Protein AF-A0A8T1GP66-F1 (afdb_monomer_lite)

Organism: NCBI:txid29920

pLDDT: mean 82.5, std 14.42, range [42.56, 94.69]

Secondary structure (DSSP, 8-state):
-TT-HHHHHHHTTTSHHHHHHHHHHHHHTT--HHHHHS-GGGS-HHHHHHHHHHHHHHHGGGT-TTSS--GGGGT--TT---TTPPPEEE-TTS-EEEHHHHHHHHHHHHHH-----------------HHHHHHHHHHHHHHHHHHHHHHHHHTT-

Foldseek 3Di:
DLPDPLLCVLLVSVDPNSVVVVVVLCVVLVHDPVLVPDDPVPHDPVCVVCVQVSCCVRVVVSVNNLVHDDPVLCDDDPVNCSDSDWDWDDPDPPDIDTPVRLVVVLVCLLPPNPPPPPDDDDDDDDDDPPVVVVVVVVVVVVVVNVVSNVVSVVVVD

Sequence (157 aa):
MLHSPYLFSRLKTWSETGIKRLHKLLAKMGVSLAQCKQSYTHMDMMLKRELRAKLLKYGSLYNLDEMVPSVDTDGKDRAGAKDGWGFVRSWGWRATLSAQDVGVVIGALLEVGKHIHMADAAQTSTQVTREVEEEIEFAAQGEEFVGRFWEAYDALE

Structure (mmCIF, N/CA/C/O backbone):
data_AF-A0A8T1GP66-F1
#
_entry.id   AF-A0A8T1GP66-F1
#
loop_
_atom_site.group_PDB
_atom_site.id
_atom_site.type_symbol
_atom_site.label_atom_id
_atom_site.label_alt_id
_atom_site.label_comp_id
_atom_site.label_asym_id
_atom_site.label_entity_id
_atom_site.label_seq_id
_atom_site.pdbx_PDB_ins_code
_atom_site.Cartn_x
_atom_site.Cartn_y
_atom_site.Cartn_z
_atom_site.occupancy
_atom_site.B_iso_or_equiv
_atom_site.auth_seq_id
_atom_site.auth_comp_id
_atom_site.auth_asym_id
_atom_site.auth_atom_id
_atom_site.pdbx_PDB_model_num
ATOM 1 N N . MET A 1 1 ? 2.249 5.009 -3.578 1.00 83.56 1 MET A N 1
ATOM 2 C CA . MET A 1 1 ? 3.667 5.251 -3.203 1.00 83.56 1 MET A CA 1
ATOM 3 C C . MET A 1 1 ? 3.865 6.525 -2.383 1.00 83.56 1 MET A C 1
ATOM 5 O O . MET A 1 1 ? 4.613 6.457 -1.422 1.00 83.56 1 MET A O 1
ATOM 9 N N . LEU A 1 2 ? 3.218 7.657 -2.703 1.00 88.62 2 LEU A N 1
ATOM 10 C CA . LEU A 1 2 ? 3.413 8.922 -1.965 1.00 88.62 2 LEU A CA 1
ATOM 11 C C . LEU A 1 2 ? 3.089 8.843 -0.463 1.00 88.62 2 LEU A C 1
ATOM 13 O O . LEU A 1 2 ? 3.784 9.466 0.330 1.00 88.62 2 LEU A O 1
ATOM 17 N N . HIS A 1 3 ? 2.086 8.046 -0.093 1.00 89.75 3 HIS A N 1
ATOM 18 C CA . HIS A 1 3 ? 1.606 7.903 1.288 1.00 89.75 3 HIS A CA 1
ATOM 19 C C . HIS A 1 3 ? 2.223 6.719 2.045 1.00 89.75 3 HIS A C 1
ATOM 21 O O . HIS A 1 3 ? 1.766 6.381 3.127 1.00 89.75 3 HIS A O 1
ATOM 27 N N . SER A 1 4 ? 3.234 6.051 1.483 1.00 90.38 4 SER A N 1
ATOM 28 C CA . SER A 1 4 ? 3.910 4.964 2.197 1.00 90.38 4 SER A CA 1
ATOM 29 C C . SER A 1 4 ? 4.931 5.553 3.179 1.00 90.38 4 SER A C 1
ATOM 31 O O . SER A 1 4 ? 5.845 6.245 2.715 1.00 90.38 4 SER A O 1
ATOM 33 N N . PRO A 1 5 ? 4.854 5.251 4.490 1.00 90.44 5 PRO A N 1
ATOM 34 C CA . PRO A 1 5 ? 5.820 5.750 5.475 1.00 90.44 5 PRO A CA 1
ATOM 35 C C . PRO A 1 5 ? 7.271 5.360 5.148 1.00 90.44 5 PRO A C 1
ATOM 37 O O . PRO A 1 5 ? 8.196 6.153 5.326 1.00 90.44 5 PRO A O 1
ATOM 40 N N . TYR A 1 6 ? 7.469 4.161 4.588 1.00 90.88 6 TYR A N 1
ATOM 41 C CA . TYR A 1 6 ? 8.782 3.666 4.168 1.00 90.88 6 TYR A CA 1
ATOM 42 C C . TYR A 1 6 ? 9.409 4.538 3.069 1.00 90.88 6 TYR A C 1
ATOM 44 O O . TYR A 1 6 ? 10.556 4.973 3.163 1.00 90.88 6 TYR A O 1
ATOM 52 N N . LEU A 1 7 ? 8.638 4.849 2.024 1.00 90.38 7 LEU A N 1
ATOM 53 C CA . LEU A 1 7 ? 9.118 5.681 0.918 1.00 90.38 7 LEU A CA 1
ATOM 54 C C . LEU A 1 7 ? 9.243 7.149 1.315 1.00 90.38 7 LEU A C 1
ATOM 56 O O . LEU A 1 7 ? 10.117 7.850 0.800 1.00 90.38 7 LEU A O 1
ATOM 60 N N . PHE A 1 8 ? 8.393 7.601 2.234 1.00 90.81 8 PHE A N 1
ATOM 61 C CA . PHE A 1 8 ? 8.391 8.969 2.724 1.00 90.81 8 PHE A CA 1
ATOM 62 C C . PHE A 1 8 ? 9.749 9.371 3.303 1.00 90.81 8 PHE A C 1
ATOM 64 O O . PHE A 1 8 ? 10.300 10.407 2.922 1.00 90.81 8 PHE A O 1
ATOM 71 N N . SER A 1 9 ? 10.334 8.520 4.148 1.00 89.62 9 SER A N 1
ATOM 72 C CA . SER A 1 9 ? 11.644 8.768 4.758 1.00 89.62 9 SER A CA 1
ATOM 73 C C . SER A 1 9 ? 12.801 8.599 3.762 1.00 89.62 9 SER A C 1
ATOM 75 O O . SER A 1 9 ? 13.671 9.469 3.670 1.00 89.62 9 SER A O 1
ATOM 77 N N . ARG A 1 10 ? 12.802 7.523 2.960 1.00 90.00 10 ARG A N 1
ATOM 78 C CA . ARG A 1 10 ? 13.913 7.175 2.049 1.00 90.00 10 ARG A CA 1
ATOM 79 C C . ARG A 1 10 ? 14.019 8.100 0.832 1.00 90.00 10 ARG A C 1
ATOM 81 O O . ARG A 1 10 ? 15.116 8.526 0.464 1.00 90.00 10 ARG A O 1
ATOM 88 N N . LEU A 1 11 ? 12.890 8.431 0.201 1.00 90.31 11 LEU A N 1
ATOM 89 C CA . LEU A 1 11 ? 12.844 9.293 -0.988 1.00 90.31 11 LEU A CA 1
ATOM 90 C C . LEU A 1 11 ? 12.587 10.768 -0.662 1.00 90.31 11 LEU A C 1
ATOM 92 O O . LEU A 1 11 ? 12.713 11.595 -1.565 1.00 90.31 11 LEU A O 1
ATOM 96 N N . LYS A 1 12 ? 12.276 11.105 0.598 1.00 91.31 12 LYS A N 1
ATOM 97 C CA . LYS A 1 12 ? 11.951 12.467 1.058 1.00 91.31 12 LYS A CA 1
ATOM 98 C C . LYS A 1 12 ? 10.776 13.078 0.288 1.00 91.31 12 LYS A C 1
ATOM 100 O O . LYS A 1 12 ? 10.859 14.212 -0.189 1.00 91.31 12 LYS A O 1
ATOM 105 N N . THR A 1 13 ? 9.684 12.325 0.137 1.00 91.44 13 THR A N 1
ATOM 106 C CA . THR A 1 13 ? 8.523 12.719 -0.690 1.00 91.44 13 THR A CA 1
ATOM 107 C C . THR A 1 13 ? 7.745 13.926 -0.158 1.00 91.44 13 THR A C 1
ATOM 109 O O . THR A 1 13 ? 6.915 14.457 -0.885 1.00 91.44 13 THR A O 1
ATOM 112 N N . TRP A 1 14 ? 8.041 14.407 1.052 1.00 91.50 14 TRP A N 1
ATOM 113 C CA . TRP A 1 14 ? 7.556 15.695 1.565 1.00 91.50 14 TRP A CA 1
ATOM 114 C C . TRP A 1 14 ? 8.169 16.911 0.855 1.00 91.50 14 TRP A C 1
ATOM 116 O O . TRP A 1 14 ? 7.640 18.012 0.950 1.00 91.50 14 TRP A O 1
ATOM 126 N N . SER A 1 15 ? 9.291 16.727 0.155 1.00 94.19 15 SER A N 1
ATOM 127 C CA . SER A 1 15 ? 9.968 17.782 -0.598 1.00 94.19 15 SER A CA 1
ATOM 128 C C . SER A 1 15 ? 9.702 17.646 -2.097 1.00 94.19 15 SER A C 1
ATOM 130 O O . SER A 1 15 ? 9.643 16.535 -2.634 1.00 94.19 15 SER A O 1
ATOM 132 N N . GLU A 1 16 ? 9.635 18.767 -2.819 1.00 94.31 16 GLU A N 1
ATOM 133 C CA . GLU A 1 16 ? 9.503 18.743 -4.282 1.00 94.31 16 GLU A CA 1
ATOM 134 C C . GLU A 1 16 ? 10.648 17.981 -4.965 1.00 94.31 16 GLU A C 1
ATOM 136 O O . GLU A 1 16 ? 10.456 17.319 -5.988 1.00 94.31 16 GLU A O 1
ATOM 141 N N . THR A 1 17 ? 11.857 18.059 -4.405 1.00 94.12 17 THR A N 1
ATOM 142 C CA . THR A 1 17 ? 13.034 17.350 -4.918 1.00 94.12 17 THR A CA 1
ATOM 143 C C . THR A 1 17 ? 12.879 15.837 -4.764 1.00 94.12 17 THR A C 1
ATOM 145 O O . THR A 1 17 ? 13.198 15.096 -5.699 1.00 94.12 17 THR A O 1
ATOM 148 N N . GLY A 1 18 ? 12.321 15.371 -3.643 1.00 92.50 18 GLY A N 1
ATOM 149 C CA . GLY A 1 18 ? 11.979 13.967 -3.421 1.00 92.50 18 GLY A CA 1
ATOM 150 C C . GLY A 1 18 ? 10.858 13.466 -4.331 1.00 92.50 18 GLY A C 1
ATOM 151 O O . GLY A 1 18 ? 10.978 12.390 -4.917 1.00 92.50 18 GLY A O 1
ATOM 152 N N . ILE A 1 19 ? 9.819 14.274 -4.564 1.00 92.62 19 ILE A N 1
ATOM 153 C CA . ILE A 1 19 ? 8.760 13.949 -5.537 1.00 92.62 19 ILE A CA 1
ATOM 154 C C . ILE A 1 19 ? 9.347 13.820 -6.951 1.00 92.62 19 ILE A C 1
ATOM 156 O O . ILE A 1 19 ? 9.095 12.834 -7.648 1.00 92.62 19 ILE A O 1
ATOM 160 N N . LYS A 1 20 ? 10.209 14.758 -7.369 1.00 93.81 20 LYS A N 1
ATOM 161 C CA . LYS A 1 20 ? 10.930 14.670 -8.653 1.00 93.81 20 LYS A CA 1
ATOM 162 C C . LYS A 1 20 ? 11.806 13.415 -8.722 1.00 93.81 20 LYS A C 1
ATOM 164 O O . LYS A 1 20 ? 11.905 12.798 -9.782 1.00 93.81 20 LYS A O 1
ATOM 169 N N . ARG A 1 21 ? 12.422 12.999 -7.610 1.00 92.44 21 ARG A N 1
ATOM 170 C CA . ARG A 1 21 ? 13.207 11.756 -7.526 1.00 92.44 21 ARG A CA 1
ATOM 171 C C . ARG A 1 21 ? 12.332 10.511 -7.705 1.00 92.44 21 ARG A C 1
ATOM 173 O O . ARG A 1 21 ? 12.737 9.615 -8.443 1.00 92.44 21 ARG A O 1
ATOM 180 N N . LEU A 1 22 ? 11.137 10.483 -7.113 1.00 92.19 22 LEU A N 1
ATOM 181 C CA . LEU A 1 22 ? 10.154 9.413 -7.318 1.00 92.19 22 LEU A CA 1
ATOM 182 C C . LEU A 1 22 ? 9.694 9.346 -8.782 1.00 92.19 22 LEU A C 1
ATOM 184 O O . LEU A 1 22 ? 9.683 8.268 -9.370 1.00 92.19 22 LEU A O 1
ATOM 188 N N . HIS A 1 23 ? 9.387 10.484 -9.410 1.00 93.25 23 HIS A N 1
ATOM 189 C CA . HIS A 1 23 ? 9.040 10.516 -10.836 1.00 93.25 23 HIS A CA 1
ATOM 190 C C . HIS A 1 23 ? 10.184 10.007 -11.725 1.00 93.25 23 HIS A C 1
ATOM 192 O O . HIS A 1 23 ? 9.932 9.266 -12.671 1.00 93.25 23 HIS A O 1
ATOM 198 N N . LYS A 1 24 ? 11.443 10.334 -11.399 1.00 93.38 24 LYS A N 1
ATOM 199 C CA . LYS A 1 24 ? 12.617 9.786 -12.102 1.00 93.38 24 LYS A CA 1
ATOM 200 C C . LYS A 1 24 ? 12.723 8.265 -11.958 1.00 93.38 24 LYS A C 1
ATOM 202 O O . LYS A 1 24 ? 13.031 7.601 -12.942 1.00 93.38 24 LYS A O 1
ATOM 207 N N . LEU A 1 25 ? 12.459 7.716 -10.769 1.00 92.38 25 LEU A N 1
ATOM 208 C CA . LEU A 1 25 ? 12.429 6.265 -10.550 1.00 92.38 25 LEU A CA 1
ATOM 209 C C . LEU A 1 25 ? 11.350 5.604 -11.424 1.00 92.38 25 LEU A C 1
ATOM 211 O O . LEU A 1 25 ? 11.647 4.660 -12.151 1.00 92.38 25 LEU A O 1
ATOM 215 N N . LEU A 1 26 ? 10.122 6.133 -11.404 1.00 91.69 26 LEU A N 1
ATOM 216 C CA . LEU A 1 26 ? 9.000 5.624 -12.207 1.00 91.69 26 LEU A CA 1
ATOM 217 C C . LEU A 1 26 ? 9.300 5.681 -13.712 1.00 91.69 26 LEU A C 1
ATOM 219 O O . LEU A 1 26 ? 9.085 4.698 -14.422 1.00 91.69 26 LEU A O 1
ATOM 223 N N . ALA A 1 27 ? 9.888 6.785 -14.177 1.00 92.62 27 ALA A N 1
ATOM 224 C CA . ALA A 1 27 ? 10.325 6.934 -15.561 1.00 92.62 27 ALA A CA 1
ATOM 225 C C . ALA A 1 27 ? 11.410 5.910 -15.935 1.00 92.62 27 ALA A C 1
ATOM 227 O O . ALA A 1 27 ? 11.341 5.304 -17.001 1.00 92.62 27 ALA A O 1
ATOM 228 N N . LYS A 1 28 ? 12.378 5.656 -15.045 1.00 92.56 28 LYS A N 1
ATOM 229 C CA . LYS A 1 28 ? 13.447 4.670 -15.272 1.00 92.56 28 LYS A CA 1
ATOM 230 C C . LYS A 1 28 ? 12.927 3.230 -15.341 1.00 92.56 28 LYS A C 1
ATOM 232 O O . LYS A 1 28 ? 13.497 2.414 -16.057 1.00 92.56 28 LYS A O 1
ATOM 237 N N . MET A 1 29 ? 11.834 2.934 -14.641 1.00 92.00 29 MET A N 1
ATOM 238 C CA . MET A 1 29 ? 11.128 1.651 -14.733 1.00 92.00 29 MET A CA 1
ATOM 239 C C . MET A 1 29 ? 10.279 1.512 -16.010 1.00 92.00 29 MET A C 1
ATOM 241 O O . MET A 1 29 ? 9.752 0.431 -16.273 1.00 92.00 29 MET A O 1
ATOM 245 N N . GLY A 1 30 ? 10.136 2.578 -16.804 1.00 90.00 30 GLY A N 1
ATOM 246 C CA . GLY A 1 30 ? 9.292 2.591 -17.998 1.00 90.00 30 GLY A CA 1
ATOM 247 C C . GLY A 1 30 ? 7.799 2.703 -17.686 1.00 90.00 30 GLY A C 1
ATOM 248 O O . GLY A 1 30 ? 6.976 2.267 -18.485 1.00 90.00 30 GLY A O 1
ATOM 249 N N . VAL A 1 31 ? 7.435 3.249 -16.520 1.00 90.44 31 VAL A N 1
ATOM 250 C CA . VAL A 1 31 ? 6.034 3.470 -16.143 1.00 90.44 31 VAL A CA 1
ATOM 251 C C . VAL A 1 31 ? 5.618 4.884 -16.534 1.00 90.44 31 VAL A C 1
ATOM 253 O O . VAL A 1 31 ? 6.251 5.861 -16.127 1.00 90.44 31 VAL A O 1
ATOM 256 N N . SER A 1 32 ? 4.548 5.009 -17.322 1.00 90.00 32 SER A N 1
ATOM 257 C CA . SER A 1 32 ? 4.043 6.320 -17.730 1.00 90.00 32 SER A CA 1
ATOM 258 C C . SER A 1 32 ? 3.416 7.061 -16.547 1.00 90.00 32 SER A C 1
ATOM 260 O O . SER A 1 32 ? 2.737 6.475 -15.702 1.00 90.00 32 SER A O 1
ATOM 262 N N . LEU A 1 33 ? 3.597 8.383 -16.498 1.00 88.00 33 LEU A N 1
ATOM 263 C CA . LEU A 1 33 ? 3.049 9.197 -15.411 1.00 88.00 33 LEU A CA 1
ATOM 264 C C . LEU A 1 33 ? 1.511 9.176 -15.383 1.00 88.00 33 LEU A C 1
ATOM 266 O O . LEU A 1 33 ? 0.920 9.271 -14.311 1.00 88.00 33 LEU A O 1
ATOM 270 N N . ALA A 1 34 ? 0.871 9.025 -16.547 1.00 90.44 34 ALA A N 1
ATOM 271 C CA . ALA A 1 34 ? -0.578 8.875 -16.649 1.00 90.44 34 ALA A CA 1
ATOM 272 C C . ALA A 1 34 ? -1.058 7.597 -15.943 1.00 90.44 34 ALA A C 1
ATOM 274 O O . ALA A 1 34 ? -1.984 7.657 -15.139 1.00 90.44 34 ALA A O 1
ATOM 275 N N . GLN A 1 35 ? -0.370 6.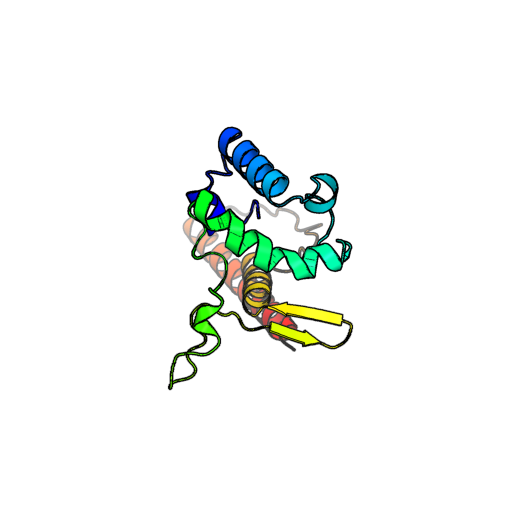470 -16.163 1.00 89.19 35 GLN A N 1
ATOM 276 C CA . GLN A 1 35 ? -0.669 5.204 -15.488 1.00 89.19 35 GLN A CA 1
ATOM 277 C C . GLN A 1 35 ? -0.393 5.284 -13.979 1.00 89.19 35 GLN A C 1
ATOM 279 O O . GLN A 1 35 ? -1.170 4.756 -13.192 1.00 89.19 35 GLN A O 1
ATOM 284 N N . CYS A 1 36 ? 0.648 6.005 -13.545 1.00 88.56 36 CYS A N 1
ATOM 285 C CA . CYS A 1 36 ? 0.931 6.215 -12.117 1.00 88.56 36 CYS A CA 1
ATOM 286 C C . CYS A 1 36 ? -0.180 6.961 -11.359 1.00 88.56 36 CYS A C 1
ATOM 288 O O . CYS A 1 36 ? -0.262 6.838 -10.139 1.00 88.56 36 CYS A O 1
ATOM 290 N N . LYS A 1 37 ? -0.986 7.770 -12.059 1.00 90.12 37 LYS A N 1
ATOM 291 C CA . LYS A 1 37 ? -2.109 8.528 -11.481 1.00 90.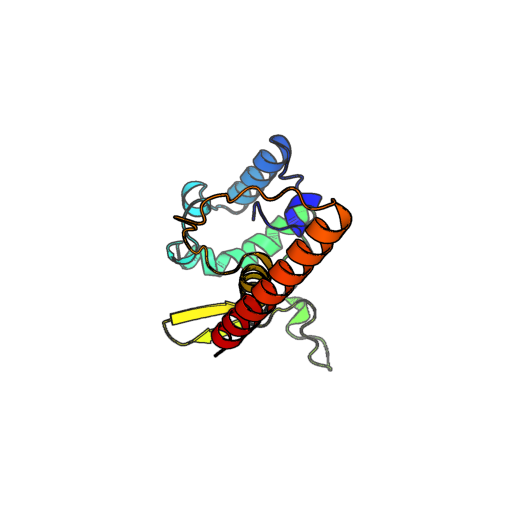12 37 LYS A CA 1
ATOM 292 C C . LYS A 1 37 ? -3.448 7.797 -11.599 1.00 90.12 37 LYS A C 1
ATOM 294 O O . LYS A 1 37 ? -4.430 8.240 -11.012 1.00 90.12 37 LYS A O 1
ATOM 299 N N . GLN A 1 38 ? -3.504 6.712 -12.368 1.00 92.81 38 GLN A N 1
ATOM 300 C CA . GLN A 1 38 ? -4.710 5.917 -12.541 1.00 92.81 38 GLN A CA 1
ATOM 301 C C . GLN A 1 38 ? -4.942 5.021 -11.318 1.00 92.81 38 GLN A C 1
ATOM 303 O O . GLN A 1 38 ? -3.993 4.587 -10.663 1.00 92.81 38 GLN A O 1
ATOM 308 N N . SER A 1 39 ? -6.209 4.707 -11.027 1.00 91.06 39 SER A N 1
ATOM 309 C CA . SER A 1 39 ? -6.531 3.676 -10.036 1.00 91.06 39 SER A CA 1
ATOM 310 C C . SER A 1 39 ? -5.847 2.358 -10.400 1.00 91.06 39 SER A C 1
ATOM 312 O O . SER A 1 39 ? -5.908 1.920 -11.554 1.00 91.06 39 SER A O 1
ATOM 314 N N . TYR A 1 40 ? -5.252 1.699 -9.401 1.00 90.00 40 TYR A N 1
ATOM 315 C CA . TYR A 1 40 ? -4.564 0.425 -9.590 1.00 90.00 40 TYR A CA 1
ATOM 316 C C . TYR A 1 40 ? -5.483 -0.622 -10.227 1.00 90.00 40 TYR A C 1
ATOM 318 O O . TYR A 1 40 ? -5.020 -1.395 -11.053 1.00 90.00 40 TYR A O 1
ATOM 326 N N . THR A 1 41 ? -6.791 -0.621 -9.948 1.00 90.06 41 THR A N 1
ATOM 327 C CA . THR A 1 41 ? -7.745 -1.559 -10.573 1.00 90.06 41 THR A CA 1
ATOM 328 C C . THR A 1 41 ? -7.743 -1.457 -12.097 1.00 90.06 41 THR A C 1
ATOM 330 O O . THR A 1 41 ? -7.692 -2.483 -12.772 1.00 90.06 41 THR A O 1
ATOM 333 N N . HIS A 1 42 ? -7.679 -0.239 -12.632 1.00 90.50 42 HIS A N 1
ATOM 334 C CA . HIS A 1 42 ? -7.765 0.052 -14.063 1.00 90.50 42 HIS A CA 1
ATOM 335 C C . HIS A 1 42 ? -6.401 0.150 -14.769 1.00 90.50 42 HIS A C 1
ATOM 337 O O . HIS A 1 42 ? -6.358 0.369 -15.977 1.00 90.50 42 HIS A O 1
ATOM 343 N N . MET A 1 43 ? -5.296 0.008 -14.033 1.00 91.94 43 MET A N 1
ATOM 344 C CA . MET A 1 43 ? -3.946 0.002 -14.601 1.00 91.94 43 MET A CA 1
ATOM 345 C C . MET A 1 43 ? -3.736 -1.222 -15.508 1.00 91.94 43 MET A C 1
ATOM 347 O O . MET A 1 43 ? -4.301 -2.291 -15.251 1.00 91.94 43 MET A O 1
ATOM 351 N N . ASP A 1 44 ? -2.890 -1.083 -16.530 1.00 91.94 44 ASP A N 1
ATOM 352 C CA . ASP A 1 44 ? -2.548 -2.177 -17.447 1.00 91.94 44 ASP A CA 1
ATOM 353 C C . ASP A 1 44 ? -2.050 -3.432 -16.699 1.00 91.94 44 ASP A C 1
ATOM 355 O O . ASP A 1 44 ? -1.198 -3.376 -15.807 1.00 91.94 44 ASP A O 1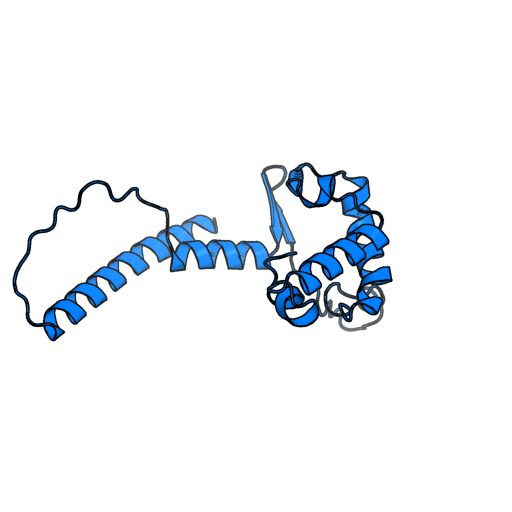
ATOM 359 N N . MET A 1 45 ? -2.588 -4.592 -17.076 1.00 91.50 45 MET A N 1
ATOM 360 C CA . MET A 1 45 ? -2.271 -5.885 -16.478 1.00 91.50 45 MET A CA 1
ATOM 361 C C . MET A 1 45 ? -0.813 -6.291 -16.707 1.00 91.50 45 MET A C 1
ATOM 363 O O . MET A 1 45 ? -0.188 -6.848 -15.802 1.00 91.50 45 MET A O 1
ATOM 367 N N . MET A 1 46 ? -0.255 -6.006 -17.888 1.00 92.06 46 MET A N 1
ATOM 368 C CA . MET A 1 46 ? 1.149 -6.323 -18.178 1.00 92.06 46 MET A CA 1
ATOM 369 C C . MET A 1 46 ? 2.077 -5.544 -17.249 1.00 92.06 46 MET A C 1
ATOM 371 O O . MET A 1 46 ? 2.981 -6.109 -16.632 1.00 92.06 46 MET A O 1
ATOM 375 N N . LEU A 1 47 ? 1.770 -4.264 -17.040 1.00 91.00 47 LEU A N 1
ATOM 376 C CA . LEU A 1 47 ? 2.488 -3.422 -16.098 1.00 91.00 47 LEU A CA 1
ATOM 377 C C . LEU A 1 47 ? 2.404 -3.952 -14.658 1.00 91.00 47 LEU A C 1
ATOM 379 O O . LEU A 1 47 ? 3.432 -4.006 -13.987 1.00 91.00 47 LEU A O 1
ATOM 383 N N . LYS A 1 48 ? 1.229 -4.396 -14.188 1.00 91.31 48 LYS A N 1
ATOM 384 C CA . LYS A 1 48 ? 1.087 -4.991 -12.842 1.00 91.31 48 LYS A CA 1
ATOM 385 C C . LYS A 1 48 ? 1.958 -6.231 -12.658 1.00 91.31 48 LYS A C 1
ATOM 387 O O . LYS A 1 48 ? 2.597 -6.371 -11.618 1.00 91.31 48 LYS A O 1
ATOM 392 N N . ARG A 1 49 ? 2.000 -7.109 -13.666 1.00 91.62 49 ARG A N 1
ATOM 393 C CA . ARG A 1 49 ? 2.801 -8.345 -13.641 1.00 91.62 49 ARG A CA 1
ATOM 394 C C . ARG A 1 49 ? 4.299 -8.053 -13.585 1.00 91.62 49 ARG A C 1
ATOM 396 O O . ARG A 1 49 ? 5.027 -8.696 -12.837 1.00 91.62 49 ARG A O 1
ATOM 403 N N . GLU A 1 50 ? 4.757 -7.056 -14.335 1.00 92.31 50 GLU A N 1
ATOM 404 C CA . GLU A 1 50 ? 6.175 -6.689 -14.406 1.00 92.31 50 GLU A CA 1
ATOM 405 C C . GLU A 1 50 ? 6.643 -5.762 -13.276 1.00 92.31 50 GLU A C 1
ATOM 407 O O . GLU A 1 50 ? 7.850 -5.631 -13.049 1.00 92.31 50 GLU A O 1
ATOM 412 N N . LEU A 1 51 ? 5.720 -5.102 -12.568 1.00 90.44 51 LEU A N 1
ATOM 413 C CA . LEU A 1 51 ? 6.038 -4.073 -11.575 1.00 90.44 51 LEU A CA 1
ATOM 414 C C . LEU A 1 51 ? 7.005 -4.585 -10.501 1.00 90.44 51 LEU A C 1
ATOM 416 O O . LEU A 1 51 ? 7.953 -3.882 -10.154 1.00 90.44 51 LEU A O 1
ATOM 420 N N . ARG A 1 52 ? 6.811 -5.820 -10.018 1.00 89.56 52 ARG A N 1
ATOM 421 C CA . ARG A 1 52 ? 7.691 -6.436 -9.014 1.00 89.56 52 ARG A CA 1
ATOM 422 C C . ARG A 1 52 ? 9.129 -6.557 -9.517 1.00 89.56 52 ARG A C 1
ATOM 424 O O . ARG A 1 52 ? 10.057 -6.125 -8.841 1.00 89.56 52 ARG A O 1
ATOM 431 N N . ALA A 1 53 ? 9.310 -7.123 -10.709 1.00 90.12 53 ALA A N 1
ATOM 432 C CA . ALA A 1 53 ? 10.630 -7.318 -11.302 1.00 90.12 53 ALA A CA 1
ATOM 433 C C . ALA A 1 53 ? 11.329 -5.974 -11.563 1.00 90.12 53 ALA A C 1
ATOM 435 O O . ALA A 1 53 ? 12.524 -5.826 -11.303 1.00 90.12 53 ALA A O 1
ATOM 436 N N . LYS A 1 54 ? 10.574 -4.966 -12.015 1.00 91.25 54 LYS A N 1
ATOM 437 C CA . LYS A 1 54 ? 11.074 -3.597 -12.202 1.00 91.25 54 LYS A CA 1
ATOM 438 C C . LYS A 1 54 ? 11.498 -2.962 -10.873 1.00 91.25 54 LYS A C 1
ATOM 440 O O . LYS A 1 54 ? 12.585 -2.393 -10.808 1.00 91.25 54 LYS A O 1
ATOM 445 N N . LEU A 1 55 ? 10.702 -3.100 -9.813 1.00 89.69 55 LEU A N 1
ATOM 446 C CA . LEU A 1 55 ? 11.050 -2.579 -8.488 1.00 89.69 55 LEU A CA 1
ATOM 447 C C . LEU A 1 55 ? 12.294 -3.253 -7.907 1.00 89.69 55 LEU A C 1
ATOM 449 O O . LEU A 1 55 ? 13.165 -2.546 -7.420 1.00 89.69 55 LEU A O 1
ATOM 453 N N . LEU A 1 56 ? 12.441 -4.574 -8.029 1.00 90.00 56 LEU A N 1
ATOM 454 C CA . LEU A 1 56 ? 13.658 -5.271 -7.590 1.00 90.00 56 LEU A CA 1
ATOM 455 C C . LEU A 1 56 ? 14.898 -4.818 -8.378 1.00 90.00 56 LEU A C 1
ATOM 457 O O . LEU A 1 56 ? 15.961 -4.601 -7.807 1.00 90.00 56 LEU A O 1
ATOM 461 N N . LYS A 1 57 ? 14.760 -4.616 -9.694 1.00 90.75 57 LYS A N 1
ATOM 462 C CA . LYS A 1 57 ? 15.871 -4.197 -10.561 1.00 90.75 57 LYS A CA 1
ATOM 463 C C . LYS A 1 57 ? 16.329 -2.758 -10.309 1.00 90.75 57 LYS A C 1
ATOM 465 O O . LYS A 1 57 ? 17.523 -2.478 -10.373 1.00 90.75 57 LYS A O 1
ATOM 470 N N . TYR A 1 58 ? 15.392 -1.831 -10.115 1.00 91.06 58 TYR A N 1
ATOM 471 C CA . TYR A 1 58 ? 15.690 -0.396 -10.033 1.00 91.06 58 TYR A CA 1
ATOM 472 C C . TYR A 1 58 ? 15.630 0.171 -8.610 1.00 91.06 58 TYR A C 1
ATOM 474 O O . TYR A 1 58 ? 16.145 1.266 -8.390 1.00 91.06 58 TYR A O 1
ATOM 482 N N . GLY A 1 59 ? 15.031 -0.544 -7.655 1.00 87.50 59 GLY A N 1
ATOM 483 C CA . GLY A 1 59 ? 14.873 -0.119 -6.263 1.00 87.50 59 GLY A CA 1
ATOM 484 C C . GLY A 1 59 ? 16.202 0.046 -5.530 1.00 87.50 59 GLY A C 1
ATOM 485 O O . GLY A 1 59 ? 16.370 1.028 -4.806 1.00 87.50 59 GLY A O 1
ATOM 486 N N . SER A 1 60 ? 17.179 -0.817 -5.813 1.00 87.06 60 SER A N 1
ATOM 487 C CA . SER A 1 60 ? 18.527 -0.755 -5.228 1.00 87.06 60 SER A CA 1
ATOM 488 C C . SER A 1 60 ? 19.251 0.560 -5.502 1.00 87.06 60 SER A C 1
ATOM 490 O O . SER A 1 60 ? 19.885 1.137 -4.625 1.00 87.06 60 SER A O 1
ATOM 492 N N . LEU A 1 61 ? 19.052 1.144 -6.687 1.00 89.12 61 LEU A N 1
ATOM 493 C CA . LEU A 1 61 ? 19.622 2.449 -7.049 1.00 89.12 61 LEU A CA 1
ATOM 494 C C . LEU A 1 61 ? 19.086 3.609 -6.195 1.00 89.12 61 LEU A C 1
ATOM 496 O O . LEU A 1 61 ? 19.642 4.709 -6.202 1.00 89.12 61 LEU A O 1
ATOM 500 N N . TYR A 1 62 ? 17.966 3.393 -5.511 1.00 89.69 62 TYR A N 1
ATOM 501 C CA . TYR A 1 62 ? 17.297 4.377 -4.672 1.00 89.69 62 TYR A CA 1
ATOM 502 C C . TYR A 1 62 ? 17.273 3.959 -3.195 1.00 89.69 62 TYR A C 1
ATOM 504 O O . TYR A 1 62 ? 16.591 4.624 -2.415 1.00 89.69 62 TYR A O 1
ATOM 512 N N . ASN A 1 63 ? 18.046 2.933 -2.808 1.00 88.50 63 ASN A N 1
ATOM 513 C CA . ASN A 1 63 ? 18.077 2.346 -1.462 1.00 88.50 63 ASN A CA 1
ATOM 514 C C . ASN A 1 63 ? 16.688 1.865 -1.001 1.00 88.50 63 ASN A C 1
ATOM 516 O O . ASN A 1 63 ? 16.262 2.156 0.118 1.00 88.50 63 ASN A O 1
ATOM 520 N N . LEU A 1 64 ? 15.954 1.204 -1.901 1.00 89.12 64 LEU A N 1
ATOM 521 C CA . LEU A 1 64 ? 14.618 0.642 -1.662 1.00 89.12 64 LEU A CA 1
ATOM 522 C C . LEU A 1 64 ? 14.642 -0.895 -1.627 1.00 89.12 64 LEU A C 1
ATOM 524 O O . LEU A 1 64 ? 13.667 -1.532 -2.019 1.00 89.12 64 LEU A O 1
ATOM 528 N N . ASP A 1 65 ? 15.759 -1.484 -1.201 1.00 84.31 65 ASP A N 1
ATOM 529 C CA . ASP A 1 65 ? 16.003 -2.933 -1.255 1.00 84.31 65 ASP A CA 1
ATOM 530 C C . ASP A 1 65 ? 15.023 -3.747 -0.399 1.00 84.31 65 ASP A C 1
ATOM 532 O O . ASP A 1 65 ? 14.680 -4.870 -0.749 1.00 84.31 65 ASP A O 1
ATOM 536 N N . GLU A 1 66 ? 14.507 -3.161 0.683 1.00 84.19 66 GLU A N 1
ATOM 537 C CA . GLU A 1 66 ? 13.580 -3.832 1.607 1.00 84.19 66 GLU A CA 1
ATOM 538 C C . GLU A 1 66 ? 12.109 -3.694 1.169 1.00 84.19 66 GLU A C 1
ATOM 540 O O . GLU A 1 66 ? 11.214 -4.209 1.831 1.00 84.19 66 GLU A O 1
ATOM 545 N N . MET A 1 67 ? 11.822 -2.982 0.069 1.00 84.94 67 MET A N 1
ATOM 546 C CA . MET A 1 67 ? 10.441 -2.720 -0.360 1.00 84.94 67 MET A CA 1
ATOM 547 C C . MET A 1 67 ? 9.735 -3.980 -0.879 1.00 84.94 67 MET A C 1
ATOM 549 O O . MET A 1 67 ? 8.516 -4.103 -0.769 1.00 84.94 67 MET A O 1
ATOM 553 N N . VAL A 1 68 ? 10.481 -4.882 -1.515 1.00 86.44 68 VAL A N 1
ATOM 554 C CA . VAL A 1 68 ? 9.944 -6.087 -2.147 1.00 86.44 68 VAL A CA 1
ATOM 555 C C . VAL A 1 68 ? 10.812 -7.266 -1.722 1.00 86.44 68 VAL A C 1
ATOM 557 O O . VAL A 1 68 ? 12.021 -7.203 -1.940 1.00 86.44 68 VAL A O 1
ATOM 560 N N . PRO A 1 69 ? 10.227 -8.359 -1.199 1.00 83.56 69 PRO A N 1
ATOM 561 C CA . PRO A 1 69 ? 10.988 -9.553 -0.855 1.00 83.56 69 PRO A CA 1
ATOM 562 C C . PRO A 1 69 ? 11.798 -10.062 -2.047 1.00 83.56 69 PRO A C 1
ATOM 564 O O . PRO A 1 69 ? 11.272 -10.185 -3.168 1.00 83.56 69 PRO A O 1
ATOM 567 N N . SER A 1 70 ? 13.076 -10.351 -1.804 1.00 75.50 70 SER A N 1
ATOM 568 C CA . SER A 1 70 ? 13.991 -10.863 -2.821 1.00 75.50 70 SER A CA 1
ATOM 569 C C . SER A 1 70 ? 13.550 -12.249 -3.295 1.00 75.50 70 SER A C 1
ATOM 571 O O . SER A 1 70 ? 12.936 -13.016 -2.557 1.00 75.50 70 SER A O 1
ATOM 573 N N . VAL A 1 71 ? 13.861 -12.581 -4.548 1.00 67.31 71 VAL A N 1
ATOM 574 C CA . VAL A 1 71 ? 13.490 -13.874 -5.155 1.00 67.31 71 VAL A CA 1
ATOM 575 C C . VAL A 1 71 ? 14.160 -15.051 -4.429 1.00 67.31 71 VAL A C 1
ATOM 577 O O . VAL A 1 71 ? 13.615 -16.148 -4.396 1.00 67.31 71 VAL A O 1
ATOM 580 N N . ASP A 1 72 ? 15.299 -14.819 -3.774 1.00 61.78 72 ASP A N 1
ATOM 581 C CA . ASP A 1 72 ? 16.062 -15.859 -3.074 1.00 61.78 72 ASP A CA 1
ATOM 582 C C . ASP A 1 72 ? 15.383 -16.371 -1.788 1.00 61.78 72 ASP A C 1
ATOM 584 O O . ASP A 1 72 ? 15.687 -17.476 -1.337 1.00 61.78 72 ASP A O 1
ATOM 588 N N . THR A 1 73 ? 14.421 -15.619 -1.235 1.00 58.75 73 THR A N 1
ATOM 589 C CA . THR A 1 73 ? 13.582 -16.076 -0.104 1.00 58.75 73 THR A CA 1
ATOM 590 C C . THR A 1 73 ? 12.581 -17.168 -0.494 1.00 58.75 73 THR A C 1
ATOM 592 O O . THR A 1 73 ? 11.992 -17.800 0.378 1.00 58.75 73 THR A O 1
ATOM 595 N N . ASP A 1 74 ? 12.388 -17.431 -1.791 1.00 56.44 74 ASP A N 1
ATOM 596 C CA . ASP A 1 74 ? 11.326 -18.319 -2.281 1.00 56.44 74 ASP A CA 1
ATOM 597 C C . ASP A 1 74 ? 11.724 -19.814 -2.294 1.00 56.44 74 ASP A C 1
ATOM 599 O O . ASP A 1 74 ? 10.885 -20.662 -2.593 1.00 56.44 74 ASP A O 1
ATOM 603 N N . GLY A 1 75 ? 12.977 -20.186 -1.971 1.00 53.56 75 GLY A N 1
ATOM 604 C CA . GLY A 1 75 ? 13.398 -21.584 -2.176 1.00 53.56 75 GLY A CA 1
ATOM 605 C C . GLY A 1 75 ? 14.647 -22.137 -1.487 1.00 53.56 75 GLY A C 1
ATOM 606 O O . GLY A 1 75 ? 15.027 -23.259 -1.823 1.00 53.56 75 GLY A O 1
ATOM 607 N N . LYS A 1 76 ? 15.309 -21.429 -0.559 1.00 52.53 76 LYS A N 1
ATOM 608 C CA . LYS A 1 76 ? 16.571 -21.933 0.035 1.00 52.53 76 LYS A CA 1
ATOM 609 C C . LYS A 1 76 ? 16.517 -22.343 1.505 1.00 52.53 76 LYS A C 1
ATOM 611 O O . LYS A 1 76 ? 17.354 -23.144 1.925 1.00 52.53 76 LYS A O 1
ATOM 616 N N . ASP A 1 77 ? 15.520 -21.894 2.258 1.00 54.06 77 ASP A N 1
ATOM 617 C CA . ASP A 1 77 ? 15.458 -22.197 3.684 1.00 54.06 77 ASP A CA 1
ATOM 618 C C . ASP A 1 77 ? 14.673 -23.480 3.952 1.00 54.06 77 ASP A C 1
ATOM 620 O O . ASP A 1 77 ? 13.471 -23.581 3.703 1.00 54.06 77 ASP A O 1
ATOM 624 N N . ARG A 1 78 ? 15.363 -24.458 4.550 1.00 52.56 78 ARG A N 1
ATOM 625 C CA . ARG A 1 78 ? 14.820 -25.746 5.027 1.00 52.56 78 ARG A CA 1
ATOM 626 C C . ARG A 1 78 ? 13.694 -25.613 6.073 1.00 52.56 78 ARG A C 1
ATOM 628 O O . ARG A 1 78 ? 13.182 -26.631 6.523 1.00 52.56 78 ARG A O 1
ATOM 635 N N . ALA A 1 79 ? 13.306 -24.391 6.442 1.00 53.47 79 ALA A N 1
ATOM 636 C CA . ALA A 1 79 ? 12.250 -24.074 7.401 1.00 53.47 79 ALA A CA 1
ATOM 637 C C . ALA A 1 79 ? 11.081 -23.254 6.809 1.00 53.47 79 ALA A C 1
ATOM 639 O O . ALA A 1 79 ? 10.187 -22.869 7.555 1.00 53.47 79 ALA A O 1
ATOM 640 N N . GLY A 1 80 ? 11.053 -22.980 5.496 1.00 54.62 80 GLY A N 1
ATOM 641 C CA . GLY A 1 80 ? 9.890 -22.350 4.850 1.00 54.62 80 GLY A CA 1
ATOM 642 C C . GLY A 1 80 ? 9.551 -20.936 5.343 1.00 54.62 80 GLY A C 1
ATOM 643 O O . GLY A 1 80 ? 8.421 -20.481 5.155 1.00 54.62 80 GLY A O 1
ATOM 644 N N . ALA A 1 81 ? 10.499 -20.239 5.973 1.00 57.34 81 ALA A N 1
ATOM 645 C CA . ALA A 1 81 ? 10.306 -18.869 6.420 1.00 57.34 81 ALA A CA 1
ATOM 646 C C . ALA A 1 81 ? 10.269 -17.945 5.194 1.00 57.34 81 ALA A C 1
ATOM 648 O O . ALA A 1 81 ? 11.301 -17.507 4.696 1.00 57.34 81 ALA A O 1
ATOM 649 N N . LYS A 1 82 ? 9.065 -17.659 4.687 1.00 68.44 82 LYS A N 1
ATOM 650 C CA . LYS A 1 82 ? 8.811 -16.591 3.709 1.00 68.44 82 LYS A CA 1
ATOM 651 C C . LYS A 1 82 ? 8.951 -15.227 4.385 1.00 68.44 82 LYS A C 1
ATOM 653 O O . LYS A 1 82 ? 7.992 -14.460 4.462 1.00 68.44 82 LYS A O 1
ATOM 658 N N . ASP A 1 83 ? 10.129 -14.962 4.932 1.00 68.88 83 ASP A N 1
ATOM 659 C CA . ASP A 1 83 ? 10.382 -13.744 5.681 1.00 68.88 83 ASP A CA 1
ATOM 660 C C . ASP A 1 83 ? 10.238 -12.523 4.756 1.00 68.88 83 ASP A C 1
ATOM 662 O O . ASP A 1 83 ? 10.623 -12.550 3.583 1.00 68.88 83 ASP A O 1
ATOM 666 N N . GLY A 1 84 ? 9.570 -11.485 5.251 1.00 74.75 84 GLY A N 1
ATOM 667 C CA . GLY A 1 84 ? 9.191 -10.296 4.480 1.00 74.75 84 GLY A CA 1
ATOM 668 C C . GLY A 1 84 ? 7.979 -10.441 3.544 1.00 74.75 84 GLY A C 1
ATOM 669 O O . GLY A 1 84 ? 7.533 -9.437 2.985 1.00 74.75 84 GLY A O 1
ATOM 670 N N . TRP A 1 85 ? 7.399 -11.633 3.362 1.00 83.75 85 TRP A N 1
ATOM 671 C CA . TRP A 1 85 ? 6.190 -11.782 2.545 1.00 83.75 85 TRP A CA 1
ATOM 672 C C . TRP A 1 85 ? 4.917 -11.463 3.328 1.00 83.75 85 TRP A C 1
ATOM 674 O O . TRP A 1 85 ? 4.712 -11.913 4.452 1.00 83.75 85 TRP A O 1
ATOM 684 N N . GLY A 1 86 ? 4.019 -10.717 2.686 1.00 86.75 86 GLY A N 1
ATOM 685 C CA . GLY A 1 86 ? 2.676 -10.467 3.198 1.00 86.75 86 GLY A CA 1
ATOM 686 C C . GLY A 1 86 ? 1.689 -11.577 2.836 1.00 86.75 86 GLY A C 1
ATOM 687 O O . GLY A 1 86 ? 1.878 -12.326 1.875 1.00 86.75 86 GLY A O 1
ATOM 688 N N . PHE A 1 87 ? 0.584 -11.628 3.577 1.00 90.50 87 PHE A N 1
ATOM 689 C CA . PHE A 1 87 ? -0.555 -12.488 3.266 1.00 90.50 87 PHE A CA 1
ATOM 690 C C . PHE A 1 87 ? -1.581 -11.730 2.432 1.00 90.50 87 PHE A C 1
ATOM 692 O O . PHE A 1 87 ? -1.840 -10.550 2.666 1.00 90.50 87 PHE A O 1
ATOM 699 N N . VAL A 1 88 ? -2.178 -12.419 1.465 1.00 93.25 88 VAL A N 1
ATOM 700 C CA . VAL A 1 88 ? -3.227 -11.878 0.600 1.00 93.25 88 VAL A CA 1
ATOM 701 C C . VAL A 1 88 ? -4.362 -12.887 0.541 1.00 93.25 88 VAL A C 1
ATOM 703 O O . VAL A 1 88 ? -4.123 -14.076 0.328 1.00 93.25 88 VAL A O 1
ATOM 706 N N . ARG A 1 89 ? -5.600 -12.416 0.699 1.00 93.81 89 ARG A N 1
ATOM 707 C CA . ARG A 1 89 ? -6.811 -13.226 0.533 1.00 93.81 89 ARG A CA 1
ATOM 708 C C . ARG A 1 89 ? -7.634 -12.664 -0.625 1.00 93.81 89 ARG A C 1
ATOM 710 O O . ARG A 1 89 ? -7.738 -11.453 -0.807 1.00 93.81 89 ARG A O 1
ATOM 717 N N . SER A 1 90 ? -8.187 -13.560 -1.441 1.00 93.88 90 SER A N 1
ATOM 718 C CA . SER A 1 90 ? -9.071 -13.207 -2.557 1.00 93.88 90 SER A CA 1
ATOM 719 C C . SER A 1 90 ? -10.493 -13.670 -2.262 1.00 93.88 90 SER A C 1
ATOM 721 O O . SER A 1 90 ? -10.711 -14.840 -1.959 1.00 93.88 90 SER A O 1
ATOM 723 N N . TRP A 1 91 ? -11.461 -12.766 -2.391 1.00 90.94 91 TRP A N 1
ATOM 724 C CA . TRP A 1 91 ? -12.896 -13.027 -2.243 1.00 90.94 91 TRP A CA 1
ATOM 725 C C . TRP A 1 91 ? -13.550 -13.145 -3.625 1.00 90.94 91 TRP A C 1
ATOM 727 O O . TRP A 1 91 ? -14.444 -12.378 -3.992 1.00 90.94 91 TRP A O 1
ATOM 737 N N . GLY A 1 92 ? -13.050 -14.086 -4.430 1.00 92.31 92 GLY A N 1
ATOM 738 C CA . GLY A 1 92 ? -13.488 -14.278 -5.812 1.00 92.31 92 GLY A CA 1
ATOM 739 C C . GLY A 1 92 ? -13.324 -13.001 -6.641 1.00 92.31 92 GLY A C 1
ATOM 740 O O . GLY A 1 92 ? -12.234 -12.445 -6.729 1.00 92.31 92 GLY A O 1
ATOM 741 N N . TRP A 1 93 ? -14.421 -12.529 -7.229 1.00 88.62 93 TRP A N 1
ATOM 742 C CA . TRP A 1 93 ? -14.485 -11.307 -8.043 1.00 88.62 93 TRP A CA 1
ATOM 743 C C . TRP A 1 93 ? -14.672 -10.014 -7.242 1.00 88.62 93 TRP A C 1
ATOM 745 O O . TRP A 1 93 ? -14.594 -8.939 -7.830 1.00 88.62 93 TRP A O 1
ATOM 755 N N . ARG A 1 94 ? -14.943 -10.085 -5.930 1.00 86.88 94 ARG A N 1
ATOM 756 C CA . ARG A 1 94 ? -15.228 -8.884 -5.124 1.00 86.88 94 ARG A CA 1
ATOM 757 C C . ARG A 1 94 ? -13.968 -8.054 -4.908 1.00 86.88 94 ARG A C 1
ATOM 759 O O . ARG A 1 94 ? -13.950 -6.871 -5.227 1.00 86.88 94 ARG A O 1
ATOM 766 N N . ALA A 1 95 ? -12.933 -8.678 -4.352 1.00 89.19 95 ALA A N 1
ATOM 767 C CA . ALA A 1 95 ? -11.672 -8.018 -4.054 1.00 89.19 95 ALA A CA 1
ATOM 768 C C . ALA A 1 95 ? -10.558 -9.028 -3.761 1.00 89.19 95 ALA A C 1
ATOM 770 O O . ALA A 1 95 ? -10.801 -10.151 -3.310 1.00 89.19 95 ALA A O 1
ATOM 771 N N . THR A 1 96 ? -9.326 -8.567 -3.945 1.00 92.44 96 THR A N 1
ATOM 772 C CA . THR A 1 96 ? -8.113 -9.205 -3.438 1.00 92.44 96 THR A CA 1
ATOM 773 C C . THR A 1 96 ? -7.436 -8.198 -2.523 1.00 92.44 96 THR A C 1
ATOM 775 O O . THR A 1 96 ? -7.012 -7.145 -2.995 1.00 92.44 96 THR A O 1
ATOM 778 N N . LEU A 1 97 ? -7.378 -8.501 -1.227 1.00 93.50 97 LEU A N 1
ATOM 779 C CA . LEU A 1 97 ? -6.860 -7.596 -0.200 1.00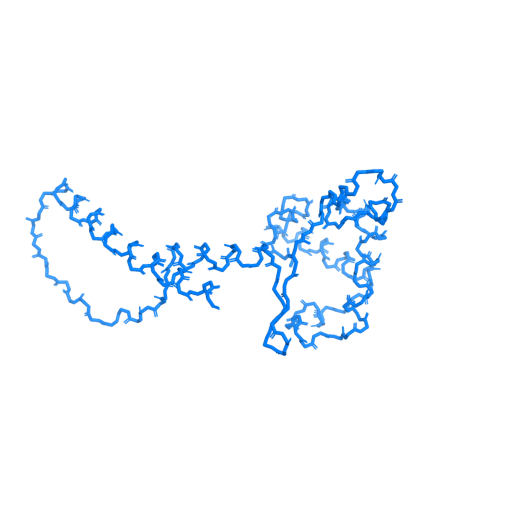 93.50 97 LEU A CA 1
ATOM 780 C C . LEU A 1 97 ? -5.681 -8.245 0.517 1.00 93.50 97 LEU A C 1
ATOM 782 O O . LEU A 1 97 ? -5.711 -9.443 0.825 1.00 93.50 97 LEU A O 1
ATOM 786 N N . SER A 1 98 ? -4.637 -7.458 0.776 1.00 94.12 98 SER A N 1
ATOM 787 C CA . SER A 1 98 ? -3.554 -7.897 1.649 1.00 94.12 98 SER A CA 1
ATOM 788 C C . SER A 1 98 ? -3.955 -7.768 3.117 1.00 94.12 98 SER A C 1
ATOM 790 O O . SER A 1 98 ? -4.801 -6.951 3.477 1.00 94.12 98 SER A O 1
ATOM 792 N N . ALA A 1 99 ? -3.320 -8.553 3.986 1.00 94.00 99 ALA A N 1
ATOM 793 C CA . ALA A 1 99 ? -3.503 -8.435 5.430 1.00 94.00 99 ALA A CA 1
ATOM 794 C C . ALA A 1 99 ? -3.176 -7.017 5.932 1.00 94.00 99 ALA A C 1
ATOM 796 O O . ALA A 1 99 ? -3.827 -6.518 6.846 1.00 94.00 99 ALA A O 1
ATOM 797 N N . GLN A 1 100 ? -2.209 -6.347 5.296 1.00 92.94 100 GLN A N 1
ATOM 798 C CA . GLN A 1 100 ? -1.872 -4.961 5.602 1.00 92.94 100 GLN A CA 1
ATOM 799 C C . GLN A 1 100 ? -2.999 -4.001 5.206 1.00 92.94 100 GLN A C 1
ATOM 801 O O . GLN A 1 100 ? -3.338 -3.127 5.997 1.00 92.94 100 GLN A O 1
ATOM 806 N N . ASP A 1 101 ? -3.602 -4.179 4.025 1.00 93.50 101 ASP A N 1
ATOM 807 C CA . ASP A 1 101 ? -4.734 -3.351 3.592 1.00 93.50 101 ASP A CA 1
ATOM 808 C C . ASP A 1 101 ? -5.911 -3.492 4.562 1.00 93.50 101 ASP A C 1
ATOM 810 O O . ASP A 1 101 ? -6.492 -2.489 4.967 1.00 93.50 101 ASP A O 1
ATOM 814 N N . VAL A 1 102 ? -6.221 -4.723 4.991 1.00 94.69 102 VAL A N 1
ATOM 815 C CA . VAL A 1 102 ? -7.273 -4.980 5.989 1.00 94.69 102 VAL A CA 1
ATOM 816 C C . VAL A 1 102 ? -6.951 -4.275 7.307 1.00 94.69 102 VAL A C 1
ATOM 818 O O . VAL A 1 102 ? -7.809 -3.583 7.843 1.00 94.69 102 VAL A O 1
ATOM 821 N N . GLY A 1 103 ? -5.712 -4.370 7.799 1.00 94.44 103 GLY A N 1
ATOM 822 C CA . GLY A 1 103 ? -5.296 -3.678 9.022 1.00 94.44 103 GLY A CA 1
ATOM 823 C C . GLY A 1 103 ? -5.463 -2.157 8.945 1.00 94.44 103 GLY A C 1
ATOM 824 O O . GLY A 1 103 ? -5.959 -1.549 9.889 1.00 94.44 103 GLY A O 1
ATOM 825 N N . VAL A 1 104 ? -5.113 -1.545 7.808 1.00 93.88 104 VAL A N 1
ATOM 826 C CA . VAL A 1 104 ? -5.294 -0.098 7.592 1.00 93.88 104 VAL A CA 1
ATOM 827 C C . VAL A 1 104 ? -6.777 0.279 7.545 1.00 93.88 104 VAL A C 1
ATOM 829 O O . VAL A 1 104 ? -7.163 1.283 8.136 1.00 93.88 104 VAL A O 1
ATOM 832 N N . VAL A 1 105 ? -7.617 -0.515 6.874 1.00 93.06 105 VAL A N 1
ATOM 833 C CA . VAL A 1 105 ? -9.065 -0.258 6.783 1.00 93.06 105 VAL A CA 1
ATOM 834 C C . VAL A 1 105 ? -9.733 -0.358 8.154 1.00 93.06 105 VAL A C 1
ATOM 836 O O . VAL A 1 105 ? -10.479 0.541 8.531 1.00 93.06 105 VAL A O 1
ATOM 839 N N . ILE A 1 106 ? -9.439 -1.412 8.916 1.00 94.69 106 ILE A N 1
ATOM 840 C CA . ILE A 1 106 ? -9.980 -1.602 10.266 1.00 94.69 106 ILE A CA 1
ATOM 841 C C . ILE A 1 106 ? -9.493 -0.500 11.211 1.00 94.69 106 ILE A C 1
ATOM 843 O O . ILE A 1 106 ? -10.299 0.071 11.938 1.00 94.69 106 ILE A O 1
ATOM 847 N N . GLY A 1 107 ? -8.207 -0.138 11.154 1.00 93.81 107 GLY A N 1
ATOM 848 C CA . GLY A 1 107 ? -7.670 0.986 11.924 1.00 93.81 107 GLY A CA 1
ATOM 849 C C . GLY A 1 107 ? -8.395 2.298 11.617 1.00 93.81 107 GLY A C 1
ATOM 850 O O . GLY A 1 107 ? -8.810 2.998 12.534 1.00 93.81 107 GLY A O 1
ATOM 851 N N . ALA A 1 108 ? -8.652 2.585 10.337 1.00 92.56 108 ALA A N 1
ATOM 852 C CA . ALA A 1 108 ? -9.400 3.775 9.939 1.00 92.56 108 ALA A CA 1
ATOM 853 C C . ALA A 1 108 ? -10.852 3.771 10.455 1.00 92.56 108 ALA A C 1
ATOM 855 O O . ALA A 1 108 ? -11.356 4.818 10.859 1.00 92.56 108 ALA A O 1
ATOM 856 N N . LEU A 1 109 ? -11.520 2.610 10.484 1.00 92.12 109 LEU A N 1
ATOM 857 C CA . LEU A 1 109 ? -12.862 2.482 11.065 1.00 92.12 109 LEU A CA 1
ATOM 858 C C . LEU A 1 109 ? -12.860 2.724 12.579 1.00 92.12 109 LEU A C 1
ATOM 860 O O . LEU A 1 109 ? -13.760 3.386 13.083 1.00 92.12 109 LEU A O 1
ATOM 864 N N . LEU A 1 110 ? -11.839 2.252 13.294 1.00 92.19 110 LEU A N 1
ATOM 865 C CA . LEU A 1 110 ? -11.705 2.481 14.735 1.00 92.19 110 LEU A CA 1
ATOM 866 C C . LEU A 1 110 ? -11.394 3.954 15.064 1.00 92.19 110 LEU A C 1
ATOM 868 O O . LEU A 1 110 ? -11.958 4.514 16.004 1.00 92.19 110 LEU A O 1
ATOM 872 N N . GLU A 1 111 ? -10.520 4.593 14.282 1.00 89.69 111 GLU A N 1
ATOM 873 C CA . GLU A 1 111 ? -10.057 5.965 14.531 1.00 89.69 111 GLU A CA 1
ATOM 874 C C . GLU A 1 111 ? -11.048 7.043 14.083 1.00 89.69 111 GLU A C 1
ATOM 876 O O . GLU A 1 111 ? -11.167 8.074 14.746 1.00 89.69 111 GLU A O 1
ATOM 881 N N . VAL A 1 112 ? -11.751 6.829 12.968 1.00 88.44 112 VAL A N 1
ATOM 882 C CA . VAL A 1 112 ? -12.626 7.843 12.351 1.00 88.44 112 VAL A CA 1
ATOM 883 C C . VAL A 1 112 ? -14.098 7.430 12.383 1.00 88.44 112 VAL A C 1
ATOM 885 O O . VAL A 1 112 ? -14.964 8.289 12.521 1.00 88.44 112 VAL A O 1
ATOM 888 N N . GLY A 1 113 ? -14.398 6.132 12.278 1.00 81.44 113 GLY A N 1
ATOM 889 C CA . GLY A 1 113 ? -15.763 5.637 12.085 1.00 81.44 113 GLY A CA 1
ATOM 890 C C . GLY A 1 113 ? -16.327 5.971 10.701 1.00 81.44 113 GLY A C 1
ATOM 891 O O . GLY A 1 113 ? -15.652 6.539 9.835 1.00 81.44 113 GLY A O 1
ATOM 892 N N . LYS A 1 114 ? -17.592 5.621 10.452 1.00 73.88 114 LYS A N 1
ATOM 893 C CA . LYS A 1 114 ? -18.306 6.156 9.284 1.00 73.88 114 LYS A CA 1
ATOM 894 C C . LYS A 1 114 ? -18.539 7.651 9.493 1.00 73.88 114 LYS A C 1
ATOM 896 O O . LYS A 1 114 ? -19.023 8.055 10.545 1.00 73.88 114 LYS A O 1
ATOM 901 N N . HIS A 1 115 ? -18.272 8.468 8.471 1.00 56.50 115 HIS A N 1
ATOM 902 C CA . HIS A 1 115 ? -18.753 9.850 8.433 1.00 56.50 115 HIS A CA 1
ATOM 903 C C . HIS A 1 115 ? -20.289 9.841 8.465 1.00 56.50 115 HIS A C 1
ATOM 905 O O . HIS A 1 115 ? -20.953 9.816 7.429 1.00 56.50 115 HIS A O 1
ATOM 911 N N . ILE A 1 116 ? -20.867 9.858 9.663 1.00 53.88 116 ILE A N 1
ATOM 912 C CA . ILE A 1 116 ? -22.225 10.336 9.859 1.00 53.88 116 ILE A CA 1
ATOM 913 C C . ILE A 1 116 ? -22.135 11.819 9.513 1.00 53.88 116 ILE A C 1
ATOM 915 O O . ILE A 1 116 ? -21.355 12.556 10.116 1.00 53.88 116 ILE A O 1
ATOM 919 N N . HIS A 1 117 ? -22.865 12.262 8.489 1.00 42.56 117 HIS A N 1
ATOM 920 C CA . HIS A 1 117 ? -23.138 13.683 8.326 1.00 42.56 117 HIS A CA 1
ATOM 921 C C . HIS A 1 117 ? -23.753 14.163 9.645 1.00 42.56 117 HIS A C 1
ATOM 923 O O . HIS A 1 117 ? -24.943 13.962 9.870 1.00 42.56 117 HIS A O 1
ATOM 929 N N . MET A 1 118 ? -22.947 14.762 10.527 1.00 47.12 118 MET A N 1
ATOM 930 C CA . MET A 1 118 ? -23.430 15.531 11.669 1.00 47.12 118 MET A CA 1
ATOM 931 C C . MET A 1 118 ? -24.068 16.807 11.113 1.00 47.12 118 MET A C 1
ATOM 933 O O . MET A 1 118 ? -23.494 17.891 11.152 1.00 47.12 118 MET A O 1
ATOM 937 N N . ALA A 1 119 ? -25.237 16.652 10.501 1.00 44.44 119 ALA A N 1
ATOM 938 C CA . ALA A 1 119 ? -26.234 17.696 10.481 1.00 44.44 119 ALA A CA 1
ATOM 939 C C . ALA A 1 119 ? -27.015 17.555 11.793 1.00 44.44 119 ALA A C 1
ATOM 941 O O . ALA A 1 119 ? -27.510 16.477 12.110 1.00 44.44 119 ALA A O 1
ATOM 942 N N . ASP A 1 120 ? -27.079 18.659 12.530 1.00 47.00 120 ASP A N 1
ATOM 943 C CA . ASP A 1 120 ? -27.957 18.903 13.674 1.00 47.00 120 ASP A CA 1
ATOM 944 C C . ASP A 1 120 ? -27.622 18.203 15.000 1.00 47.00 120 ASP A C 1
ATOM 946 O O . ASP A 1 120 ? -28.347 17.347 15.496 1.00 47.00 120 ASP A O 1
ATOM 950 N N . ALA A 1 121 ? -26.593 18.714 15.678 1.00 49.44 121 ALA A N 1
ATOM 951 C CA . ALA A 1 121 ? -26.621 18.798 17.137 1.00 49.44 121 ALA A CA 1
ATOM 952 C C . ALA A 1 121 ? -26.417 20.263 17.541 1.00 49.44 121 ALA A C 1
ATOM 954 O O . ALA A 1 121 ? -25.302 20.779 17.608 1.00 49.44 121 ALA A O 1
ATOM 955 N N . ALA A 1 122 ? -27.542 20.956 17.718 1.00 44.09 122 ALA A N 1
ATOM 956 C CA . ALA A 1 122 ? -27.606 22.342 18.145 1.00 44.09 122 ALA A CA 1
ATOM 957 C C . ALA A 1 122 ? -26.907 22.529 19.500 1.00 44.09 122 ALA A C 1
ATOM 959 O O . ALA A 1 122 ? -27.210 21.851 20.482 1.00 44.09 122 ALA A O 1
ATOM 960 N N . GLN A 1 123 ? -25.984 23.488 19.535 1.00 48.47 123 GLN A N 1
ATOM 961 C CA . GLN A 1 123 ? -25.281 23.933 20.731 1.00 48.47 123 GLN A CA 1
ATOM 962 C C . GLN A 1 123 ? -26.284 24.418 21.786 1.00 48.47 123 GLN A C 1
ATOM 964 O O . GLN A 1 123 ? -26.915 25.459 21.616 1.00 48.47 123 GLN A O 1
ATOM 969 N N . THR A 1 124 ? -26.399 23.691 22.898 1.00 44.75 124 THR A N 1
ATOM 970 C CA . THR A 1 124 ? -26.980 24.229 24.133 1.00 44.75 124 THR A CA 1
ATOM 971 C C . THR A 1 124 ? -25.838 24.510 25.096 1.00 44.75 124 THR A C 1
ATOM 973 O O . THR A 1 124 ? -25.268 23.606 25.700 1.00 44.75 124 THR A O 1
ATOM 976 N N . SER A 1 125 ? -25.472 25.786 25.191 1.00 51.69 125 SER A N 1
ATOM 977 C CA . SER A 1 125 ? -24.458 26.297 26.107 1.00 51.69 125 SER A CA 1
ATOM 978 C C . SER A 1 125 ? -24.921 26.134 27.556 1.00 51.69 125 SER A C 1
ATOM 980 O O . SER A 1 125 ? -25.824 26.849 27.995 1.00 51.69 125 SER A O 1
ATOM 982 N N . THR A 1 126 ? -24.275 25.248 28.308 1.00 56.81 126 THR A N 1
ATOM 983 C CA . THR A 1 126 ? -24.401 25.205 29.769 1.00 56.81 126 THR A CA 1
ATOM 984 C C . THR A 1 126 ? -23.014 25.444 30.347 1.00 56.81 126 THR A C 1
ATOM 986 O O . THR A 1 126 ? -22.082 24.748 29.970 1.00 56.81 126 THR A O 1
ATOM 989 N N . GLN A 1 127 ? -22.858 26.463 31.197 1.00 59.12 127 GLN A N 1
ATOM 990 C CA . GLN A 1 127 ? -21.599 26.742 31.893 1.00 59.12 127 GLN A CA 1
ATOM 991 C C . GLN A 1 127 ? -21.296 25.585 32.849 1.00 59.12 127 GLN A C 1
ATOM 993 O O . GLN A 1 127 ? -21.830 25.541 33.957 1.00 59.12 127 GLN A O 1
ATOM 998 N N . VAL A 1 128 ? -20.469 24.645 32.406 1.00 59.84 128 VAL A N 1
ATOM 999 C CA . VAL A 1 128 ? -19.955 23.544 33.216 1.00 59.84 128 VAL A CA 1
ATOM 1000 C C . VAL A 1 128 ? -18.479 23.839 33.506 1.00 59.84 128 VAL A C 1
ATOM 1002 O O . VAL A 1 128 ? -17.766 24.436 32.703 1.00 59.84 128 VAL A O 1
ATOM 1005 N N . THR A 1 129 ? -18.014 23.533 34.716 1.00 66.00 129 THR A N 1
ATOM 1006 C CA . THR A 1 129 ? -16.594 23.659 35.074 1.00 66.00 129 THR A CA 1
ATOM 1007 C C . THR A 1 129 ? -15.749 22.755 34.181 1.00 66.00 129 THR A C 1
ATOM 1009 O O . THR A 1 129 ? -16.100 21.599 33.983 1.00 66.00 129 THR A O 1
ATOM 1012 N N . ARG A 1 130 ? -14.615 23.270 33.700 1.00 68.62 130 ARG A N 1
ATOM 1013 C CA . ARG A 1 130 ? -13.732 22.641 32.703 1.00 68.62 130 ARG A CA 1
ATOM 1014 C C . ARG A 1 130 ? -13.377 21.169 32.989 1.00 68.62 130 ARG A C 1
ATOM 1016 O O . ARG A 1 130 ? -13.326 20.372 32.069 1.00 68.62 130 ARG A O 1
ATOM 1023 N N . GLU A 1 131 ? -13.214 20.799 34.259 1.00 66.06 131 GLU A N 1
ATOM 1024 C CA . GLU A 1 131 ? -12.943 19.413 34.690 1.00 66.06 131 GLU A CA 1
ATOM 1025 C C . GLU A 1 131 ? -14.137 18.466 34.462 1.00 66.06 131 GLU A C 1
ATOM 1027 O O . GLU A 1 131 ? -13.963 17.316 34.078 1.00 66.06 131 GLU A O 1
ATOM 1032 N N . VAL A 1 132 ? -15.364 18.958 34.648 1.00 73.25 132 VAL A N 1
ATOM 1033 C CA . VAL A 1 132 ? -16.598 18.188 34.422 1.00 73.25 132 VAL A CA 1
ATOM 1034 C C . VAL A 1 132 ? -16.933 18.136 32.926 1.00 73.25 132 VAL A C 1
ATOM 1036 O O . VAL A 1 132 ? -17.459 17.134 32.453 1.00 73.25 132 VAL A O 1
ATOM 1039 N N . GLU A 1 133 ? -16.594 19.182 32.161 1.00 71.88 133 GLU A N 1
ATOM 1040 C CA . GLU A 1 133 ? -16.666 19.146 30.691 1.00 71.88 133 GLU A CA 1
ATOM 1041 C C . GLU A 1 133 ? -15.727 18.074 30.116 1.00 71.88 133 GLU A C 1
ATOM 1043 O O . GLU A 1 133 ? -16.159 17.287 29.276 1.00 71.88 133 GLU A O 1
ATOM 1048 N N . GLU A 1 134 ? -14.490 17.983 30.618 1.00 74.75 134 GLU A N 1
ATOM 1049 C CA . GLU A 1 134 ? -13.509 16.968 30.203 1.00 74.75 134 GLU A CA 1
ATOM 1050 C C . GLU A 1 134 ? -13.971 15.534 30.526 1.00 74.75 134 GLU A C 1
ATOM 1052 O O . GLU A 1 134 ? -13.819 14.641 29.692 1.00 74.75 134 GLU A O 1
ATOM 1057 N N . GLU A 1 135 ? -14.589 15.294 31.689 1.00 75.69 135 GLU A N 1
ATOM 1058 C CA . GLU A 1 135 ? -15.151 13.977 32.030 1.00 75.69 135 GLU A CA 1
ATOM 1059 C C . GLU A 1 135 ? -16.332 13.581 31.129 1.00 75.69 135 GLU A C 1
ATOM 1061 O O . GLU A 1 135 ? -16.421 12.427 30.698 1.00 75.69 135 GLU A O 1
ATOM 1066 N N . ILE A 1 136 ? -17.228 14.524 30.815 1.00 75.31 136 ILE A N 1
ATOM 1067 C CA . ILE A 1 136 ? -18.371 14.285 29.921 1.00 75.31 136 ILE A CA 1
ATOM 1068 C C . ILE A 1 136 ? -17.883 14.014 28.493 1.00 75.31 136 ILE A C 1
ATOM 1070 O O . ILE A 1 136 ? -18.384 13.102 27.835 1.00 75.31 136 ILE A O 1
ATOM 1074 N N . GLU A 1 137 ? -16.894 14.770 28.018 1.00 74.56 137 GLU A N 1
ATOM 1075 C CA . GLU A 1 137 ? -16.310 14.589 26.690 1.00 74.56 137 GLU A CA 1
ATOM 1076 C C . GLU A 1 137 ? -15.570 13.248 26.582 1.00 74.56 137 GLU A C 1
ATOM 1078 O O . GLU A 1 137 ? -15.739 12.528 25.599 1.00 74.56 137 GLU A O 1
ATOM 1083 N N . PHE A 1 138 ? -14.830 12.849 27.620 1.00 75.56 138 PHE A N 1
ATOM 1084 C CA . PHE A 1 138 ? -14.170 11.544 27.677 1.00 75.56 138 PHE A CA 1
ATOM 1085 C C . PHE A 1 138 ? -15.174 10.380 27.696 1.00 75.56 138 PHE A C 1
ATOM 1087 O O . PHE A 1 138 ? -14.981 9.379 27.003 1.00 75.56 138 PHE A O 1
ATOM 1094 N N . ALA A 1 139 ? -16.273 10.508 28.446 1.00 78.38 139 ALA A N 1
ATOM 1095 C CA . ALA A 1 139 ? -17.340 9.509 28.464 1.00 78.38 139 ALA A CA 1
ATOM 1096 C C . ALA A 1 139 ? -18.046 9.396 27.100 1.00 78.38 139 ALA A C 1
ATOM 1098 O O . ALA A 1 139 ? -18.263 8.285 26.614 1.00 78.38 139 ALA A O 1
ATOM 1099 N N . ALA A 1 140 ? -18.331 10.530 26.451 1.00 76.62 140 ALA A N 1
ATOM 1100 C CA . ALA A 1 140 ? -18.923 10.572 25.115 1.00 76.62 140 ALA A CA 1
ATOM 1101 C C . ALA A 1 140 ? -17.998 9.954 24.051 1.00 76.62 140 ALA A C 1
ATOM 1103 O O . ALA A 1 140 ? -18.455 9.183 23.207 1.00 76.62 140 ALA A O 1
ATOM 1104 N N . GLN A 1 141 ? -16.689 10.221 24.126 1.00 76.81 141 GLN A N 1
ATOM 1105 C CA . GLN A 1 141 ? -15.688 9.558 23.284 1.00 76.81 141 GLN A CA 1
ATOM 1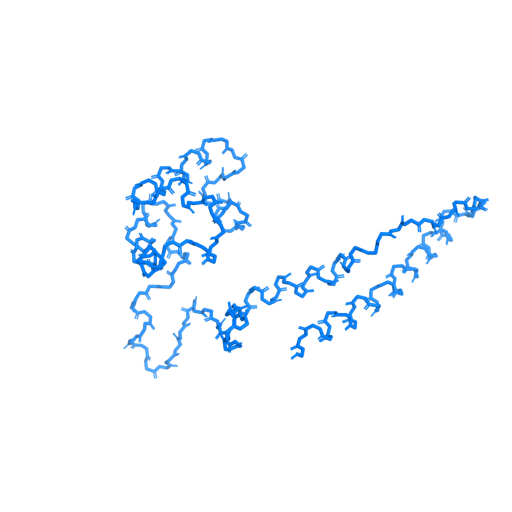106 C C . GLN A 1 141 ? -15.679 8.043 23.519 1.00 76.81 141 GLN A C 1
ATOM 1108 O O . GLN A 1 141 ? -15.624 7.268 22.566 1.00 76.81 141 GLN A O 1
ATOM 1113 N N . GLY A 1 142 ? -15.779 7.607 24.779 1.00 79.19 142 GLY A N 1
ATOM 1114 C CA . GLY A 1 142 ? -15.874 6.195 25.148 1.00 79.19 142 GLY A CA 1
ATOM 1115 C C . GLY A 1 142 ? -17.058 5.482 24.490 1.00 79.19 142 GLY A C 1
ATOM 1116 O O . GLY A 1 142 ? -16.876 4.409 23.913 1.00 79.19 142 GLY A O 1
ATOM 1117 N N . GLU A 1 143 ? -18.250 6.084 24.520 1.00 80.44 143 GLU A N 1
ATOM 1118 C CA . GLU A 1 143 ? -19.434 5.534 23.845 1.00 80.44 143 GLU A CA 1
ATOM 1119 C C . GLU A 1 143 ? -19.264 5.487 22.319 1.00 80.44 143 GLU A C 1
ATOM 1121 O O . GLU A 1 143 ? -19.625 4.493 21.682 1.00 80.44 143 GLU A O 1
ATOM 1126 N N . GLU A 1 144 ? -18.647 6.514 21.730 1.00 83.06 144 GLU A N 1
ATOM 1127 C CA . GLU A 1 144 ? -18.374 6.554 20.293 1.00 83.06 144 GLU A CA 1
ATOM 1128 C C . GLU A 1 144 ? -17.401 5.442 19.862 1.00 83.06 144 GLU A C 1
ATOM 1130 O O . GLU A 1 144 ? -17.633 4.760 18.857 1.00 83.06 144 GLU A O 1
ATOM 1135 N N . PHE A 1 145 ? -16.348 5.186 20.645 1.00 87.38 145 PHE A N 1
ATOM 1136 C CA . PHE A 1 145 ? -15.402 4.102 20.373 1.00 87.38 145 PHE A CA 1
ATOM 1137 C C . PHE A 1 145 ? -16.053 2.720 20.424 1.00 87.38 145 PHE A C 1
ATOM 1139 O O . PHE A 1 145 ? -15.685 1.855 19.629 1.00 87.38 145 PHE A O 1
ATOM 1146 N N . VAL A 1 146 ? -17.033 2.503 21.307 1.00 89.88 146 VAL A N 1
ATOM 1147 C CA . VAL A 1 146 ? -17.776 1.234 21.360 1.00 89.88 146 VAL A CA 1
ATOM 1148 C C . VAL A 1 146 ? -18.580 1.031 20.077 1.00 89.88 146 VAL A C 1
ATOM 1150 O O . VAL A 1 146 ? -18.546 -0.059 19.507 1.00 89.88 146 VAL A O 1
ATOM 1153 N N . GLY A 1 147 ? -19.253 2.074 19.582 1.00 89.12 147 GLY A N 1
ATOM 1154 C CA . GLY A 1 147 ? -19.958 2.019 18.299 1.00 89.12 147 GLY A CA 1
ATOM 1155 C C . GLY A 1 147 ? -19.014 1.661 17.148 1.00 89.12 147 GLY A C 1
ATOM 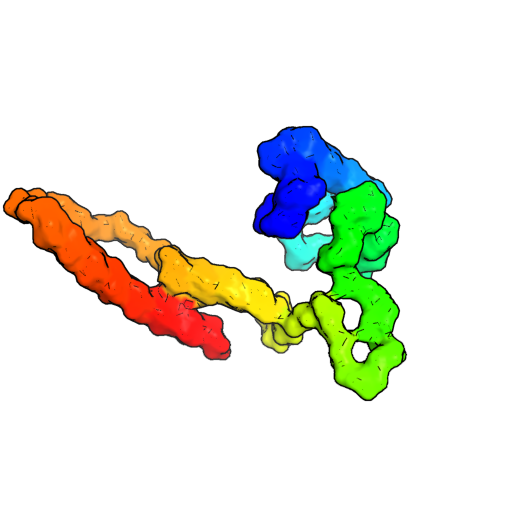1156 O O . GLY A 1 147 ? -19.245 0.689 16.430 1.00 89.12 147 GLY A O 1
ATOM 1157 N N . ARG A 1 148 ? -17.896 2.386 17.033 1.00 91.81 148 ARG A N 1
ATOM 1158 C CA . ARG A 1 148 ? -16.870 2.156 16.001 1.00 91.81 148 ARG A CA 1
ATOM 1159 C C . ARG A 1 148 ? -16.227 0.770 16.094 1.00 91.81 148 ARG A C 1
ATOM 1161 O O . ARG A 1 148 ? -15.908 0.179 15.064 1.00 91.81 148 ARG A O 1
ATOM 1168 N N . PHE A 1 149 ? -16.055 0.232 17.303 1.00 93.44 149 PHE A N 1
ATOM 1169 C CA . PHE A 1 149 ? -15.536 -1.119 17.513 1.00 93.44 149 PHE A CA 1
ATOM 1170 C C . PHE A 1 149 ? -16.430 -2.173 16.863 1.00 93.44 149 PHE A C 1
ATOM 1172 O O . PHE A 1 149 ? -15.930 -3.010 16.112 1.00 93.44 149 PHE A O 1
ATOM 1179 N N . TRP A 1 150 ? -17.741 -2.119 17.113 1.00 92.50 150 TRP A N 1
ATOM 1180 C CA . TRP A 1 150 ? -18.676 -3.073 16.518 1.00 92.50 150 TRP A CA 1
ATOM 1181 C C . TRP A 1 150 ? -18.754 -2.917 15.001 1.00 92.50 150 TRP A C 1
ATOM 1183 O O . TRP A 1 150 ? -18.736 -3.917 14.295 1.00 92.50 150 TRP A O 1
ATOM 1193 N N . GLU A 1 151 ? -18.716 -1.687 14.477 1.00 91.38 151 GLU A N 1
ATOM 1194 C CA . GLU A 1 151 ? -18.656 -1.476 13.024 1.00 91.38 151 GLU A CA 1
ATOM 1195 C C . GLU A 1 151 ? -17.398 -2.078 12.387 1.00 91.38 151 GLU A C 1
ATOM 1197 O O . GLU A 1 151 ? -17.460 -2.665 11.305 1.00 91.38 151 GLU A O 1
ATOM 1202 N N . ALA A 1 152 ? -16.247 -1.915 13.039 1.00 93.50 152 ALA A N 1
ATOM 1203 C CA . ALA A 1 152 ? -14.991 -2.484 12.578 1.00 93.50 152 ALA A CA 1
ATOM 1204 C C . ALA A 1 152 ? -14.997 -4.018 12.674 1.00 93.50 152 ALA A C 1
ATOM 1206 O O . ALA A 1 152 ? -14.469 -4.689 11.789 1.00 93.50 152 ALA A O 1
ATOM 1207 N N . TYR A 1 153 ? -15.613 -4.574 13.719 1.00 93.88 153 TYR A N 1
ATOM 1208 C CA . TYR A 1 153 ? -15.771 -6.014 13.887 1.00 93.88 153 TYR A CA 1
ATOM 1209 C C . TYR A 1 153 ? -16.674 -6.616 12.805 1.00 93.88 153 TYR A C 1
ATOM 1211 O O . TYR A 1 153 ? -16.265 -7.562 12.136 1.00 93.88 153 TYR A O 1
ATOM 1219 N N . ASP A 1 154 ? -17.836 -6.010 12.556 1.00 94.12 154 ASP A N 1
ATOM 1220 C CA . ASP A 1 154 ? -18.772 -6.435 11.509 1.00 94.12 154 ASP A CA 1
ATOM 1221 C C . ASP A 1 154 ? -18.140 -6.363 10.109 1.00 94.12 154 ASP A C 1
ATOM 1223 O O . ASP A 1 154 ? -18.466 -7.152 9.227 1.00 94.12 154 ASP A O 1
ATOM 1227 N N . ALA A 1 155 ? -17.199 -5.438 9.884 1.00 91.44 155 ALA A N 1
ATOM 1228 C CA . ALA A 1 155 ? -16.482 -5.321 8.613 1.00 91.44 155 ALA A CA 1
ATOM 1229 C C . ALA A 1 155 ? -15.486 -6.469 8.338 1.00 91.44 155 ALA A C 1
ATOM 1231 O O . ALA A 1 155 ? -14.974 -6.566 7.218 1.00 91.44 155 ALA A O 1
ATOM 1232 N N . LEU A 1 156 ? -15.169 -7.306 9.334 1.00 89.62 156 LEU A N 1
ATOM 1233 C CA . LEU A 1 156 ? -14.285 -8.466 9.170 1.00 89.62 156 LEU A CA 1
ATOM 1234 C C . LEU A 1 156 ? -15.006 -9.719 8.646 1.00 89.62 156 LEU A C 1
ATOM 1236 O O . LEU A 1 156 ? -14.321 -10.616 8.134 1.00 89.62 156 LEU A O 1
ATOM 1240 N N . GLU A 1 157 ? -16.335 -9.790 8.770 1.00 81.69 157 GLU A N 1
ATOM 1241 C CA . GLU A 1 157 ? -17.168 -10.895 8.258 1.00 81.69 157 GLU A CA 1
ATOM 1242 C C . GLU A 1 157 ? -17.420 -10.800 6.739 1.00 81.69 157 GLU A C 1
ATOM 1244 O O . GLU A 1 157 ? -17.232 -11.836 6.048 1.00 81.69 157 GLU A O 1
#

Radius of gyration: 22.39 Å; chains: 1; bounding box: 48×52×53 Å

InterPro domains:
  IPR003874 CDC45 [PF02724] (1-157)
  IPR003874 CDC45 [PTHR10507] (1-156)